Protein AF-A0A6J1SAU3-F1 (afdb_monomer)

Organism: Frankliniella occidentalis (NCBI:txid133901)

Solvent-accessible surface area (backbone atoms only — not comparable to full-atom values): 7372 Å² total; per-residue (Å²): 131,84,82,73,92,79,73,80,69,81,82,75,63,88,84,69,82,76,56,71,68,50,55,52,54,36,41,54,55,45,74,70,34,89,86,57,88,68,85,74,49,64,81,60,49,47,56,38,26,63,76,36,78,66,32,48,68,56,17,50,51,52,49,52,52,53,55,48,49,43,67,78,38,44,84,80,64,57,77,89,51,75,73,80,48,47,63,51,62,73,66,39,69,82,22,47,74,52,93,58,56,48,103,85,68,45,84,41,74,51,62,70,85,76,133

Sequence (115 aa):
MVVTTSDVAVLEDGGREASPVLVEGLRKLVEADADLVCPVTEEFLLRFLWAADLDVKKSYHLLQEYFAARRDFPDVFLLNNPHDYLPIFKSNELGFELNERDPLGRRIFVARIGK

pLDDT: mean 82.81, std 19.24, range [25.73, 98.19]

Structure (mmCIF, N/CA/C/O backbone):
data_AF-A0A6J1SAU3-F1
#
_entry.id   AF-A0A6J1SAU3-F1
#
loop_
_atom_site.group_PDB
_atom_site.id
_atom_site.type_symbol
_atom_site.label_atom_id
_atom_site.label_alt_id
_atom_site.label_comp_id
_atom_site.label_asym_id
_atom_site.label_entity_id
_atom_site.label_seq_id
_atom_site.pdbx_PDB_ins_code
_atom_site.Cartn_x
_atom_site.Cartn_y
_atom_site.Cartn_z
_atom_site.occupancy
_atom_site.B_iso_or_equiv
_atom_site.auth_seq_id
_atom_site.auth_comp_id
_atom_site.auth_asym_id
_atom_site.auth_atom_id
_atom_site.pdbx_PDB_model_num
ATOM 1 N N . MET A 1 1 ? 23.929 -16.014 8.367 1.00 32.03 1 MET A N 1
ATOM 2 C CA . MET A 1 1 ? 24.246 -14.737 7.700 1.00 32.03 1 MET A CA 1
ATOM 3 C C . MET A 1 1 ? 23.111 -13.796 8.045 1.00 32.03 1 MET A C 1
ATOM 5 O O . MET A 1 1 ? 21.986 -14.049 7.640 1.00 32.03 1 MET A O 1
ATOM 9 N N . VAL A 1 2 ? 23.368 -12.864 8.958 1.00 25.73 2 VAL A N 1
ATOM 10 C CA . VAL A 1 2 ? 22.346 -11.989 9.541 1.00 25.73 2 VAL A CA 1
ATOM 11 C C . VAL A 1 2 ? 21.994 -10.964 8.471 1.00 25.73 2 VAL A C 1
ATOM 13 O O . VAL A 1 2 ? 22.853 -10.174 8.093 1.00 25.73 2 VAL A O 1
ATOM 16 N N . VAL A 1 3 ? 20.784 -11.030 7.917 1.00 29.80 3 VAL A N 1
ATOM 17 C CA . VAL A 1 3 ? 20.295 -9.974 7.028 1.00 29.80 3 VAL A CA 1
ATOM 18 C C . VAL A 1 3 ? 20.007 -8.787 7.935 1.00 29.80 3 VAL A C 1
ATOM 20 O O . VAL A 1 3 ? 19.042 -8.784 8.694 1.00 29.80 3 VAL A O 1
ATOM 23 N N . THR A 1 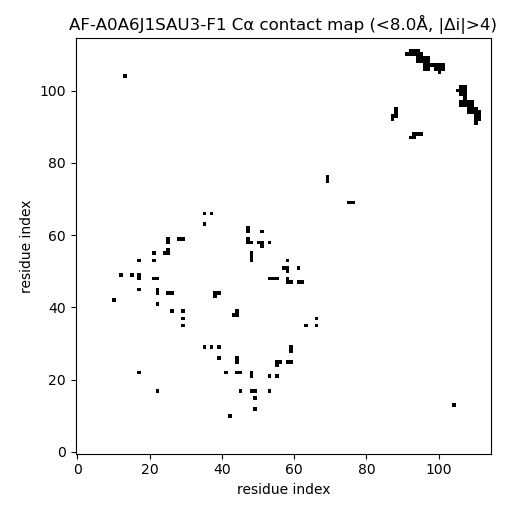4 ? 20.940 -7.844 7.961 1.00 25.92 4 THR A N 1
ATOM 24 C CA . THR A 1 4 ? 20.837 -6.624 8.746 1.00 25.92 4 THR A CA 1
ATOM 25 C C . THR A 1 4 ? 19.682 -5.789 8.219 1.00 25.92 4 THR A C 1
ATOM 27 O O . THR A 1 4 ? 19.694 -5.335 7.078 1.00 25.92 4 THR A O 1
ATOM 30 N N . THR A 1 5 ? 18.696 -5.592 9.086 1.00 38.69 5 THR A N 1
ATOM 31 C CA . THR A 1 5 ? 17.696 -4.528 9.064 1.00 38.69 5 THR A CA 1
ATOM 32 C C . THR A 1 5 ? 18.380 -3.173 8.896 1.00 38.69 5 THR A C 1
ATOM 34 O O . THR A 1 5 ? 18.781 -2.564 9.880 1.00 38.69 5 THR A O 1
ATOM 37 N N . SER A 1 6 ? 18.588 -2.713 7.667 1.00 31.09 6 SER A N 1
ATOM 38 C CA . SER A 1 6 ? 19.065 -1.359 7.346 1.00 31.09 6 SER A CA 1
ATOM 39 C C . SER A 1 6 ? 18.813 -1.113 5.864 1.00 31.09 6 SER A C 1
ATOM 41 O O . SER A 1 6 ? 19.728 -1.227 5.069 1.00 31.09 6 SER A O 1
ATOM 43 N N . ASP A 1 7 ? 17.536 -0.972 5.511 1.00 28.98 7 ASP A N 1
ATOM 44 C CA . ASP A 1 7 ? 17.012 -0.228 4.351 1.00 28.98 7 ASP A CA 1
ATOM 45 C C . ASP A 1 7 ? 15.512 -0.540 4.232 1.00 28.98 7 ASP A C 1
ATOM 47 O O . ASP A 1 7 ? 14.985 -0.955 3.200 1.00 28.98 7 ASP A O 1
ATOM 51 N N . VAL A 1 8 ? 14.778 -0.351 5.337 1.00 39.00 8 VAL A N 1
ATOM 52 C CA . VAL A 1 8 ? 13.355 -0.038 5.199 1.00 39.00 8 VAL A CA 1
ATOM 53 C C . VAL A 1 8 ? 13.365 1.370 4.636 1.00 39.00 8 VAL A C 1
ATOM 55 O O . VAL A 1 8 ? 13.589 2.322 5.378 1.00 39.00 8 VAL A O 1
ATOM 58 N N . ALA A 1 9 ? 13.276 1.467 3.308 1.00 36.03 9 ALA A N 1
ATOM 59 C CA . ALA A 1 9 ? 13.285 2.728 2.593 1.00 36.03 9 ALA A CA 1
ATOM 60 C C . ALA A 1 9 ? 12.367 3.703 3.331 1.00 36.03 9 ALA A C 1
ATOM 62 O O . 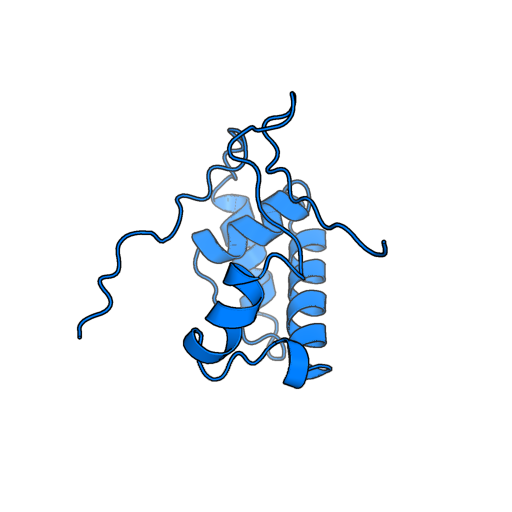ALA A 1 9 ? 11.184 3.406 3.514 1.00 36.03 9 ALA A O 1
ATOM 63 N N . VAL A 1 10 ? 12.927 4.822 3.793 1.00 38.31 10 VAL A N 1
ATOM 64 C CA . VAL A 1 10 ? 12.132 5.943 4.283 1.00 38.31 10 VAL A CA 1
ATOM 65 C C . VAL A 1 10 ? 11.180 6.271 3.141 1.00 38.31 10 VAL A C 1
ATOM 67 O O . VAL A 1 10 ? 11.608 6.623 2.039 1.00 38.31 10 VAL A O 1
ATOM 70 N N . LEU A 1 11 ? 9.894 6.005 3.347 1.00 45.69 11 LEU A N 1
ATOM 71 C CA . LEU A 1 11 ? 8.876 6.281 2.350 1.00 45.69 11 LEU A CA 1
ATOM 72 C C . LEU A 1 11 ? 8.600 7.778 2.418 1.00 45.69 11 LEU A C 1
ATOM 74 O O . LEU A 1 11 ? 7.647 8.213 3.042 1.00 45.69 11 LEU A O 1
ATOM 78 N N . GLU A 1 12 ? 9.489 8.576 1.843 1.00 43.50 12 GLU A N 1
ATOM 79 C CA . GLU A 1 12 ? 9.217 9.987 1.613 1.00 43.50 12 GLU A CA 1
ATOM 80 C C . GLU A 1 12 ? 8.371 10.090 0.342 1.00 43.50 12 GLU A C 1
ATOM 82 O O . GLU A 1 12 ? 8.898 10.085 -0.772 1.00 43.50 12 GLU A O 1
ATOM 87 N N . ASP A 1 13 ? 7.044 10.135 0.484 1.00 51.00 13 ASP A N 1
ATOM 88 C CA . ASP A 1 13 ? 6.174 10.517 -0.630 1.00 51.00 13 ASP A CA 1
ATOM 89 C C . ASP A 1 13 ? 6.166 12.042 -0.772 1.00 51.00 13 ASP A C 1
ATOM 91 O O . ASP A 1 13 ? 5.344 12.738 -0.175 1.00 51.00 13 ASP A O 1
ATOM 95 N N . GLY A 1 14 ? 7.138 12.576 -1.518 1.00 52.03 14 GLY A N 1
ATOM 96 C CA . GLY A 1 14 ? 7.057 13.903 -2.143 1.00 52.03 14 GLY A CA 1
ATOM 97 C C . GLY A 1 14 ? 6.673 15.079 -1.230 1.00 52.03 14 GLY A C 1
ATOM 98 O O . GLY A 1 14 ? 6.054 16.027 -1.708 1.00 52.03 14 GLY A O 1
ATOM 99 N N . GLY A 1 15 ? 6.997 15.029 0.068 1.00 54.25 15 GLY A N 1
ATOM 100 C CA . GLY A 1 15 ? 6.676 16.084 1.038 1.00 54.25 15 GLY A CA 1
ATOM 101 C C . GLY A 1 15 ? 5.236 16.092 1.577 1.00 54.25 15 GLY A C 1
ATOM 102 O O . GLY A 1 15 ? 4.819 17.097 2.152 1.00 54.25 15 GLY A O 1
ATOM 103 N N . ARG A 1 16 ? 4.456 15.013 1.409 1.00 60.75 16 ARG A N 1
ATOM 104 C CA . ARG A 1 16 ? 3.090 14.897 1.952 1.00 60.75 16 ARG A CA 1
ATOM 105 C C . ARG A 1 16 ? 3.108 14.376 3.393 1.00 60.75 16 ARG A C 1
ATOM 107 O O . ARG A 1 16 ? 3.124 13.170 3.630 1.00 60.75 16 ARG A O 1
ATOM 114 N N . GLU A 1 17 ? 3.044 15.282 4.364 1.00 67.25 17 GLU A N 1
ATOM 115 C CA . GLU A 1 17 ? 2.832 14.919 5.770 1.00 67.25 17 GLU A CA 1
ATOM 116 C C . GLU A 1 17 ? 1.368 14.499 5.983 1.00 67.25 17 GLU A C 1
ATOM 118 O O . GLU A 1 17 ? 0.438 15.290 5.804 1.00 67.25 17 GLU A O 1
ATOM 123 N N . ALA A 1 18 ? 1.140 13.232 6.327 1.00 70.62 18 ALA A N 1
ATOM 124 C CA . ALA A 1 18 ? -0.192 12.774 6.696 1.00 70.62 18 ALA A CA 1
ATOM 125 C C . ALA A 1 18 ? -0.457 13.115 8.165 1.00 70.62 18 ALA A C 1
ATOM 127 O O . ALA A 1 18 ? 0.353 12.830 9.043 1.00 70.62 18 ALA A O 1
ATOM 128 N N . SER A 1 19 ? -1.620 13.703 8.450 1.00 85.12 19 SER A N 1
ATOM 129 C CA . SER A 1 19 ? -2.008 14.004 9.828 1.00 85.12 19 SER A CA 1
ATOM 130 C C . SER A 1 19 ? -2.134 12.711 10.655 1.00 85.12 19 SER A C 1
ATOM 132 O O . SER A 1 19 ? -2.805 11.779 10.195 1.00 85.12 19 SER A O 1
ATOM 134 N N . PRO A 1 20 ? -1.629 12.672 11.907 1.00 89.75 20 PRO A N 1
ATOM 135 C CA . PRO A 1 20 ? -1.823 11.538 12.819 1.00 89.75 20 PRO A CA 1
ATOM 136 C C . PRO A 1 20 ? -3.296 11.132 12.994 1.00 89.75 20 PRO A C 1
ATOM 138 O O . PRO A 1 20 ? -3.611 9.967 13.225 1.00 89.75 20 PRO A O 1
ATOM 141 N N . VAL A 1 21 ? -4.222 12.085 12.825 1.00 93.25 21 VAL A N 1
ATOM 142 C CA . VAL A 1 21 ? -5.672 11.850 12.880 1.00 93.25 21 VAL A CA 1
ATOM 143 C C . VAL A 1 21 ? -6.150 10.931 11.752 1.00 93.25 21 VAL A C 1
ATOM 145 O O . VAL A 1 21 ? -7.038 10.110 11.970 1.00 93.25 21 VAL A O 1
ATOM 148 N N . LEU A 1 22 ? -5.573 11.046 10.553 1.00 95.69 22 LEU A N 1
ATOM 149 C CA . LEU A 1 22 ? -5.952 10.229 9.397 1.00 95.69 22 LEU A CA 1
ATOM 150 C C . LEU A 1 22 ? -5.450 8.793 9.546 1.00 95.69 22 LEU A C 1
ATOM 152 O O . LEU A 1 22 ? -6.199 7.854 9.280 1.00 95.69 22 LEU A O 1
ATOM 156 N N . VAL A 1 23 ? -4.213 8.633 10.027 1.00 95.81 23 VAL A N 1
ATOM 157 C CA . VAL A 1 23 ? -3.629 7.322 10.343 1.00 95.81 23 VAL A CA 1
ATOM 158 C C . VAL A 1 23 ? -4.482 6.606 11.383 1.00 95.81 23 VAL A C 1
ATOM 160 O O . VAL A 1 23 ? -4.872 5.460 11.178 1.00 95.81 23 VAL A O 1
ATOM 163 N N . GLU A 1 24 ? -4.837 7.298 12.466 1.00 97.31 24 GLU A N 1
ATOM 164 C CA . GLU A 1 24 ? -5.679 6.738 13.523 1.00 97.31 24 GLU A CA 1
ATOM 165 C C . GLU A 1 24 ? -7.107 6.441 13.039 1.00 97.31 24 GLU A C 1
ATOM 167 O O . GLU A 1 24 ? -7.702 5.431 13.413 1.00 97.31 24 GLU A O 1
ATOM 172 N N . GLY A 1 25 ? -7.662 7.286 12.166 1.00 97.50 25 GLY A N 1
ATOM 173 C CA . GLY A 1 25 ? -8.956 7.041 11.534 1.00 97.50 25 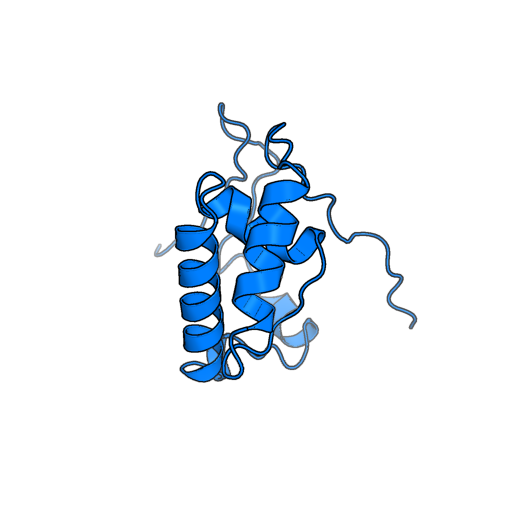GLY A CA 1
ATOM 174 C C . GLY A 1 25 ? -8.964 5.760 10.701 1.00 97.50 25 GLY A C 1
ATOM 175 O O . GLY A 1 25 ? -9.891 4.960 10.819 1.00 97.50 25 GLY A O 1
ATOM 176 N N . LEU A 1 26 ? -7.918 5.538 9.901 1.00 97.69 26 LEU A N 1
ATOM 177 C CA . LEU A 1 26 ? -7.769 4.318 9.112 1.00 97.69 26 LEU A CA 1
ATOM 178 C C . LEU A 1 26 ? -7.536 3.092 10.001 1.00 97.69 26 LEU A C 1
ATOM 180 O O . LEU A 1 26 ? -8.175 2.063 9.791 1.00 97.69 26 LEU A O 1
ATOM 184 N N . ARG A 1 27 ? -6.684 3.219 11.027 1.00 97.62 27 ARG A N 1
ATOM 185 C CA . ARG A 1 27 ? -6.410 2.156 12.003 1.00 97.62 27 ARG A CA 1
ATOM 186 C C . ARG A 1 27 ? -7.699 1.630 12.632 1.00 97.62 27 ARG A C 1
ATOM 188 O O . ARG A 1 27 ? -7.920 0.426 12.624 1.00 97.62 27 ARG A O 1
ATOM 195 N N . LYS A 1 28 ? -8.592 2.521 13.072 1.00 97.62 28 LYS A N 1
ATOM 196 C CA . LYS A 1 28 ? -9.887 2.132 13.657 1.00 97.62 28 LYS A CA 1
ATOM 197 C C . LYS A 1 28 ? -10.793 1.372 12.695 1.00 97.62 28 LYS A C 1
ATOM 199 O O . LYS A 1 28 ? -11.498 0.471 13.134 1.00 97.62 28 LYS A O 1
ATOM 204 N N . LEU A 1 29 ? -10.811 1.738 11.410 1.00 97.69 29 LEU A N 1
ATOM 205 C CA . LEU A 1 29 ? -11.603 1.009 10.413 1.00 97.69 29 LEU A CA 1
ATOM 206 C C . LEU A 1 29 ? -11.065 -0.406 10.204 1.00 97.69 29 LEU A C 1
ATOM 208 O O . LEU A 1 29 ? -11.848 -1.345 10.155 1.00 97.69 29 LEU A O 1
ATOM 212 N N . VAL A 1 30 ? -9.741 -0.550 10.129 1.00 96.94 30 VAL A N 1
ATOM 213 C CA . VAL A 1 30 ? -9.082 -1.855 9.992 1.00 96.94 30 VAL A CA 1
ATOM 214 C C . VAL A 1 30 ? -9.312 -2.720 11.230 1.00 96.94 30 VAL A C 1
ATOM 216 O O . VAL A 1 30 ? -9.697 -3.871 11.101 1.00 96.94 30 VAL A O 1
ATOM 219 N N . GLU A 1 31 ? -9.135 -2.175 12.435 1.00 95.88 31 GLU A N 1
ATOM 220 C CA . GLU A 1 31 ? -9.323 -2.928 13.685 1.00 95.88 31 GLU A CA 1
ATOM 221 C C . GLU A 1 31 ? -10.783 -3.336 13.932 1.00 95.88 31 GLU A C 1
ATOM 223 O O . GLU A 1 31 ? -11.042 -4.331 14.609 1.00 95.88 31 GLU A O 1
ATOM 228 N N . ALA A 1 32 ? -11.742 -2.582 13.389 1.00 96.69 32 ALA A N 1
ATOM 229 C CA . ALA A 1 32 ? -13.160 -2.928 13.440 1.00 96.69 32 ALA A CA 1
ATOM 230 C C . ALA A 1 32 ? -13.562 -4.009 12.417 1.00 96.69 32 ALA A C 1
ATOM 232 O O . ALA A 1 32 ? -14.657 -4.564 12.529 1.00 96.69 32 ALA A O 1
ATOM 233 N N . ASP A 1 33 ? -12.712 -4.303 11.432 1.00 95.94 33 ASP A N 1
ATOM 234 C CA . ASP A 1 33 ? -12.957 -5.291 10.384 1.00 95.94 33 ASP A CA 1
ATOM 235 C C . ASP A 1 33 ? -12.290 -6.626 10.735 1.00 95.94 33 ASP A C 1
ATOM 237 O O . ASP A 1 33 ? -11.092 -6.828 10.545 1.00 95.94 33 ASP A O 1
ATOM 241 N N . ALA A 1 34 ? -13.086 -7.563 11.252 1.00 92.62 34 ALA A N 1
ATOM 242 C CA . ALA A 1 34 ? -12.595 -8.875 11.666 1.00 92.62 34 ALA A CA 1
ATOM 243 C C . ALA A 1 34 ? -12.079 -9.742 10.500 1.00 92.62 34 ALA A C 1
ATOM 245 O O . ALA A 1 34 ? -11.312 -10.676 10.740 1.00 92.62 34 ALA A O 1
ATOM 246 N N . ASP A 1 35 ? -12.478 -9.442 9.259 1.00 92.12 35 ASP A N 1
ATOM 247 C CA . ASP A 1 35 ? -12.089 -10.208 8.074 1.00 92.12 35 ASP A CA 1
ATOM 248 C C . ASP A 1 35 ? -10.792 -9.671 7.436 1.00 92.12 35 ASP A C 1
ATOM 250 O O . ASP A 1 35 ? -10.150 -10.365 6.639 1.00 92.12 35 ASP A O 1
ATOM 254 N N . LEU A 1 36 ? -10.361 -8.457 7.804 1.00 94.00 36 LEU A N 1
ATOM 255 C CA . LEU A 1 36 ? -9.162 -7.803 7.282 1.00 94.00 36 LEU A CA 1
ATOM 256 C C . LEU A 1 36 ? -7.974 -7.932 8.246 1.00 94.00 36 LEU A C 1
ATOM 258 O O . LEU A 1 36 ? -7.674 -7.050 9.048 1.00 94.00 36 LEU A O 1
ATOM 262 N N . VAL A 1 37 ? -7.222 -9.027 8.118 1.00 90.62 37 VAL A N 1
ATOM 263 C CA . VAL A 1 37 ? -6.003 -9.248 8.913 1.00 90.62 37 VAL A CA 1
ATOM 264 C C . VAL A 1 37 ? -4.789 -8.612 8.227 1.00 90.62 37 VAL A C 1
ATOM 266 O O . VAL A 1 37 ? -4.186 -9.204 7.327 1.00 90.62 37 VAL A O 1
ATOM 269 N N . CYS A 1 38 ? -4.389 -7.416 8.670 1.00 92.25 38 CYS A N 1
ATOM 270 C CA . CYS A 1 38 ? -3.207 -6.726 8.152 1.00 92.25 38 CYS A CA 1
ATOM 271 C C . CYS A 1 38 ? -2.381 -6.001 9.228 1.00 92.25 38 CYS A C 1
ATOM 273 O O . CYS A 1 38 ? -2.869 -5.755 10.330 1.00 92.25 38 CYS A O 1
ATOM 275 N N . PRO A 1 39 ? -1.121 -5.624 8.928 1.00 94.06 39 PRO A N 1
ATOM 276 C CA . PRO A 1 39 ? -0.369 -4.717 9.787 1.00 94.06 39 PRO A CA 1
ATOM 277 C C . PRO A 1 39 ? -1.106 -3.383 9.972 1.00 94.06 39 PRO A C 1
ATOM 279 O O . PRO A 1 39 ? -1.706 -2.866 9.033 1.00 94.06 39 PRO A O 1
ATOM 282 N N . VAL A 1 40 ? -1.014 -2.807 11.172 1.00 94.50 40 VAL A N 1
ATOM 283 C CA . VAL A 1 40 ? -1.620 -1.506 11.529 1.00 94.50 40 VAL A CA 1
ATOM 284 C C . VAL A 1 40 ? -0.579 -0.460 11.946 1.00 94.50 40 VAL A C 1
ATOM 286 O O . VAL A 1 40 ? -0.906 0.566 12.557 1.00 94.50 40 VAL A O 1
ATOM 289 N N . THR A 1 41 ? 0.696 -0.719 11.631 1.00 94.75 41 THR A N 1
ATOM 290 C CA . THR A 1 41 ? 1.772 0.251 11.868 1.00 94.75 41 THR A CA 1
ATOM 291 C C . THR A 1 41 ? 1.562 1.478 10.991 1.00 94.75 41 THR A C 1
ATOM 293 O O . THR A 1 41 ? 1.015 1.393 9.889 1.00 94.75 41 THR A O 1
ATOM 296 N N . GLU A 1 42 ? 1.986 2.633 11.486 1.00 93.31 42 GLU A N 1
ATOM 297 C CA . GLU A 1 42 ? 1.808 3.903 10.789 1.00 93.31 42 GLU A CA 1
ATOM 298 C C . GLU A 1 42 ? 2.451 3.879 9.397 1.00 93.31 42 GLU A C 1
ATOM 300 O O . GLU A 1 42 ? 1.791 4.182 8.409 1.00 93.31 42 GLU A O 1
ATOM 305 N N . GLU A 1 43 ? 3.680 3.379 9.282 1.00 91.25 43 GLU A N 1
ATOM 306 C CA . GLU A 1 43 ? 4.434 3.321 8.024 1.00 91.25 43 GLU A CA 1
ATOM 307 C C . GLU A 1 43 ? 3.772 2.420 6.975 1.00 91.25 43 GLU A C 1
ATOM 309 O O . GLU A 1 43 ? 3.966 2.599 5.770 1.00 91.25 43 GLU A O 1
ATOM 314 N N . PHE A 1 44 ? 3.016 1.413 7.418 1.00 94.25 44 PHE A N 1
ATOM 315 C CA . PHE A 1 44 ? 2.249 0.556 6.527 1.00 94.25 44 PHE A CA 1
ATOM 316 C C . PHE A 1 44 ? 0.980 1.265 6.052 1.00 94.25 44 PHE A C 1
ATOM 318 O O . PHE A 1 44 ? 0.734 1.329 4.848 1.00 94.25 44 PHE A O 1
ATOM 325 N N . LEU A 1 45 ? 0.211 1.841 6.980 1.00 95.19 45 LEU A N 1
ATOM 326 C CA . LEU A 1 45 ? -1.045 2.534 6.686 1.00 95.19 45 LEU A CA 1
ATOM 327 C C . LEU A 1 45 ? -0.836 3.783 5.814 1.00 95.19 45 LEU A C 1
ATOM 329 O O . LEU A 1 45 ? -1.646 4.054 4.925 1.00 95.19 45 LEU A O 1
ATOM 333 N N . LEU A 1 46 ? 0.279 4.497 6.001 1.00 94.25 46 LEU A N 1
ATOM 334 C CA . LEU A 1 46 ? 0.641 5.672 5.203 1.00 94.25 46 LEU A CA 1
ATOM 335 C C . LEU A 1 46 ? 0.731 5.377 3.703 1.00 94.25 46 LEU A C 1
ATOM 337 O O . LEU A 1 46 ? 0.327 6.211 2.898 1.00 94.25 46 LEU A O 1
ATOM 341 N N . ARG A 1 47 ? 1.165 4.173 3.309 1.00 93.25 47 ARG A N 1
ATOM 342 C CA . ARG A 1 47 ? 1.242 3.771 1.891 1.00 93.25 47 ARG A CA 1
ATOM 343 C C . ARG A 1 4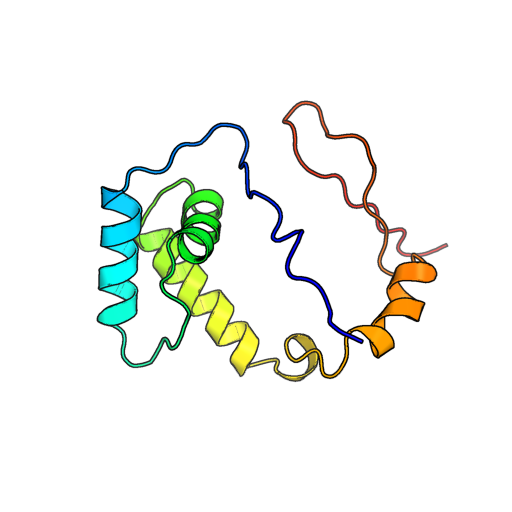7 ? -0.118 3.853 1.202 1.00 93.25 47 ARG A C 1
ATOM 345 O O . ARG A 1 47 ? -0.206 4.302 0.064 1.00 93.25 47 ARG A O 1
ATOM 352 N N . PHE A 1 48 ? -1.166 3.425 1.901 1.00 95.69 48 PHE A N 1
ATOM 353 C CA . PHE A 1 48 ? -2.533 3.411 1.384 1.00 95.69 48 PHE A CA 1
ATOM 354 C C . PHE A 1 48 ? -3.164 4.798 1.451 1.00 95.69 48 PHE A C 1
ATOM 356 O O . PHE A 1 48 ? -3.846 5.191 0.511 1.00 95.69 48 PHE A O 1
ATOM 363 N N . LEU A 1 49 ? -2.866 5.563 2.508 1.00 95.19 49 LEU A N 1
ATOM 364 C CA . LEU A 1 49 ? -3.279 6.962 2.617 1.00 95.19 49 LEU A CA 1
ATOM 365 C C . LEU A 1 49 ? -2.715 7.804 1.476 1.00 95.19 49 LEU A C 1
ATOM 367 O O . LEU A 1 49 ? -3.473 8.512 0.821 1.00 95.19 49 LEU A O 1
ATOM 371 N N . TRP A 1 50 ? -1.420 7.710 1.182 1.00 91.94 50 TRP A N 1
ATOM 372 C CA . TRP A 1 50 ? -0.826 8.459 0.074 1.00 91.94 50 TRP A CA 1
ATOM 373 C C . TRP A 1 50 ? -1.361 8.020 -1.288 1.00 91.94 50 TRP A C 1
ATOM 375 O O . TRP A 1 50 ? -1.693 8.874 -2.109 1.00 91.94 50 TRP A O 1
ATOM 385 N N . ALA A 1 51 ? -1.530 6.711 -1.503 1.00 92.75 51 ALA A N 1
ATOM 386 C CA . ALA A 1 51 ? -2.103 6.179 -2.739 1.00 92.75 51 ALA A CA 1
ATOM 387 C C . ALA A 1 51 ? -3.564 6.608 -2.970 1.00 92.75 51 ALA A C 1
ATOM 389 O O . ALA A 1 51 ? -4.020 6.641 -4.111 1.00 92.75 51 ALA A O 1
ATOM 390 N N . ALA A 1 52 ? -4.290 6.942 -1.903 1.00 94.88 52 ALA A N 1
ATOM 391 C CA . ALA A 1 52 ? -5.692 7.342 -1.938 1.00 94.88 52 ALA A CA 1
ATOM 392 C C . ALA A 1 52 ? -5.908 8.846 -1.676 1.00 94.88 52 ALA A C 1
ATOM 394 O O . ALA A 1 52 ? -6.993 9.241 -1.243 1.00 94.88 52 ALA A O 1
ATOM 395 N N . ASP A 1 53 ? -4.889 9.681 -1.917 1.00 91.69 53 ASP A N 1
ATOM 396 C CA . ASP A 1 53 ? -4.930 11.140 -1.720 1.00 91.69 53 ASP A CA 1
ATOM 397 C C . ASP A 1 53 ? -5.418 11.559 -0.317 1.00 91.69 53 ASP A C 1
ATOM 399 O O . ASP A 1 53 ? -6.175 12.516 -0.153 1.00 91.69 53 ASP A O 1
ATOM 403 N N . LEU A 1 54 ? -4.972 10.829 0.709 1.00 92.56 54 LEU A N 1
ATOM 404 C CA . LEU A 1 54 ? -5.277 11.031 2.129 1.00 92.56 54 LEU A CA 1
ATOM 405 C C . LEU A 1 54 ? -6.764 10.855 2.506 1.00 92.56 54 LEU A C 1
ATOM 407 O O . LEU A 1 54 ? -7.184 11.254 3.595 1.00 92.56 54 LEU A O 1
ATOM 411 N N . ASP A 1 55 ? -7.566 10.215 1.652 1.00 95.31 55 ASP A N 1
ATOM 412 C CA . ASP A 1 55 ? -8.953 9.856 1.953 1.00 95.31 55 ASP A CA 1
ATOM 413 C C . ASP A 1 55 ? -9.015 8.527 2.720 1.00 95.31 55 ASP A C 1
ATOM 415 O O . ASP A 1 55 ? -8.721 7.455 2.186 1.00 95.31 55 ASP A O 1
ATOM 419 N N . VAL A 1 56 ? -9.439 8.587 3.985 1.00 97.00 56 VAL A N 1
ATOM 420 C CA . VAL A 1 56 ? -9.500 7.427 4.890 1.00 97.00 56 VAL A CA 1
ATOM 421 C C . VAL A 1 56 ? -10.395 6.304 4.352 1.00 97.00 56 VAL A C 1
ATOM 423 O O . VAL A 1 56 ? -10.042 5.132 4.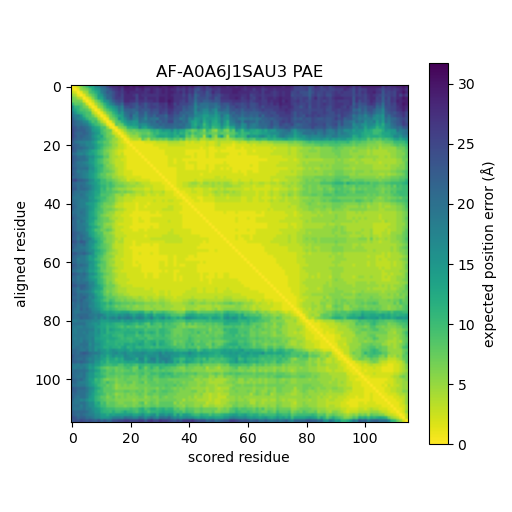469 1.00 97.00 56 VAL A O 1
ATOM 426 N N . LYS A 1 57 ? -11.539 6.627 3.735 1.00 97.94 57 LYS A N 1
ATOM 427 C CA . LYS A 1 57 ? -12.475 5.606 3.236 1.00 97.94 57 LYS A CA 1
ATOM 428 C C . LYS A 1 57 ? -11.927 4.922 1.992 1.00 97.94 57 LYS A C 1
ATOM 430 O O . LYS A 1 57 ? -11.993 3.699 1.898 1.00 97.94 57 LYS A O 1
ATOM 435 N N . LYS A 1 58 ? -11.361 5.695 1.060 1.00 98.19 58 LYS A N 1
ATOM 436 C CA . LYS A 1 58 ? -10.699 5.134 -0.127 1.00 98.19 58 LYS A CA 1
ATOM 437 C C . LYS A 1 58 ? -9.486 4.291 0.258 1.00 98.19 58 LYS A C 1
ATOM 439 O O . LYS A 1 58 ? -9.295 3.223 -0.307 1.00 98.19 58 LYS A O 1
ATOM 444 N N . SER A 1 59 ? -8.718 4.730 1.254 1.00 97.44 59 SER A N 1
ATOM 445 C CA . SER A 1 59 ? -7.565 3.985 1.777 1.00 97.44 59 SER A CA 1
ATOM 446 C C . SER A 1 59 ? -7.973 2.633 2.357 1.00 97.44 59 SER A C 1
ATOM 448 O O . SER A 1 59 ? -7.330 1.623 2.087 1.00 97.44 59 SER A O 1
ATOM 450 N N . TYR A 1 60 ? -9.059 2.605 3.134 1.00 98.12 60 TYR A N 1
ATOM 451 C CA . TYR A 1 60 ? -9.610 1.372 3.694 1.00 98.12 60 TYR A CA 1
ATOM 452 C C . TYR A 1 60 ? -10.108 0.421 2.598 1.00 98.12 60 TYR A C 1
ATOM 454 O O . TYR A 1 60 ? -9.782 -0.762 2.624 1.00 98.12 60 TYR A O 1
ATOM 462 N N . HIS A 1 61 ? -10.806 0.939 1.584 1.00 98.19 61 HIS A N 1
ATOM 463 C CA . HIS A 1 61 ? -11.220 0.128 0.439 1.00 98.19 61 HIS A CA 1
ATOM 464 C C . HIS A 1 61 ? -10.018 -0.460 -0.320 1.00 98.19 61 HIS A C 1
ATOM 466 O O . HIS A 1 61 ? -9.990 -1.655 -0.598 1.00 98.19 61 HIS A O 1
ATOM 472 N N . LEU A 1 62 ? -8.980 0.348 -0.563 1.00 97.88 62 LEU A N 1
ATOM 473 C CA . LEU A 1 62 ? -7.748 -0.099 -1.215 1.00 97.88 62 LEU A CA 1
ATOM 474 C C . LEU A 1 62 ? -7.021 -1.187 -0.404 1.00 97.88 62 LEU A C 1
ATOM 476 O O . LEU A 1 62 ? -6.460 -2.118 -0.979 1.00 97.88 62 LEU A O 1
ATOM 480 N N . LEU A 1 63 ? -7.045 -1.101 0.931 1.00 97.44 63 LEU A N 1
ATOM 481 C CA . LEU A 1 63 ? -6.535 -2.156 1.813 1.00 97.44 63 LEU A CA 1
ATOM 482 C C . LEU A 1 63 ? -7.309 -3.466 1.635 1.00 97.44 63 LEU A C 1
ATOM 484 O O . LEU A 1 63 ? -6.690 -4.521 1.490 1.00 97.44 63 LEU A O 1
ATOM 488 N N . GLN A 1 64 ? -8.641 -3.405 1.616 1.00 97.50 64 GLN A N 1
ATOM 489 C CA . GLN A 1 64 ? -9.483 -4.583 1.406 1.00 97.50 64 GLN A CA 1
ATOM 490 C C . GLN A 1 64 ? -9.193 -5.238 0.053 1.00 97.50 64 GLN A C 1
ATOM 492 O O . GLN A 1 64 ? -8.977 -6.447 -0.005 1.00 97.50 64 GLN A O 1
ATOM 497 N N . GLU A 1 65 ? -9.112 -4.450 -1.022 1.00 96.88 65 GLU A N 1
ATOM 498 C CA . GLU A 1 65 ? -8.769 -4.946 -2.359 1.00 96.88 65 GLU A CA 1
ATOM 499 C C . GLU A 1 65 ? -7.366 -5.565 -2.401 1.00 96.88 65 GLU A C 1
ATOM 501 O O . GLU A 1 65 ? -7.178 -6.645 -2.964 1.00 96.88 65 GLU A O 1
ATOM 506 N N . TYR A 1 66 ? -6.384 -4.929 -1.756 1.00 95.88 66 TYR A N 1
ATOM 507 C CA . TYR A 1 66 ? -5.019 -5.442 -1.681 1.00 95.88 66 TYR A CA 1
ATOM 508 C C . TYR A 1 66 ? -4.954 -6.817 -1.001 1.00 95.88 66 TYR A C 1
ATOM 510 O O . TYR A 1 66 ? -4.310 -7.732 -1.516 1.00 95.88 66 TYR A O 1
ATOM 518 N N . PHE A 1 67 ? -5.634 -7.002 0.134 1.00 94.56 67 PHE A N 1
ATOM 519 C CA . PHE A 1 67 ? -5.650 -8.297 0.823 1.00 94.56 67 PHE A CA 1
ATOM 520 C C . PHE A 1 67 ? -6.554 -9.333 0.149 1.00 94.56 67 PHE A C 1
ATOM 522 O O . PHE A 1 67 ? -6.212 -10.518 0.167 1.00 94.56 67 PHE A O 1
ATOM 529 N N . ALA A 1 68 ? -7.637 -8.913 -0.511 1.00 94.62 68 ALA A N 1
ATOM 530 C CA . ALA A 1 68 ? -8.431 -9.792 -1.363 1.00 94.62 68 ALA A CA 1
ATOM 531 C C . ALA A 1 68 ? -7.574 -10.360 -2.503 1.00 94.62 68 ALA A C 1
ATOM 533 O O . ALA A 1 68 ? -7.503 -11.574 -2.659 1.00 94.62 68 ALA A O 1
ATOM 534 N N . ALA A 1 69 ? -6.811 -9.517 -3.208 1.00 94.44 69 ALA A N 1
ATOM 535 C CA . ALA A 1 69 ? -5.910 -9.966 -4.268 1.00 94.44 69 ALA A CA 1
ATOM 536 C C . ALA A 1 69 ? -4.852 -10.964 -3.762 1.00 94.44 69 ALA A C 1
ATOM 538 O O . ALA A 1 69 ? -4.583 -11.968 -4.420 1.00 94.44 69 ALA A O 1
ATOM 539 N N . ARG A 1 70 ? -4.289 -10.743 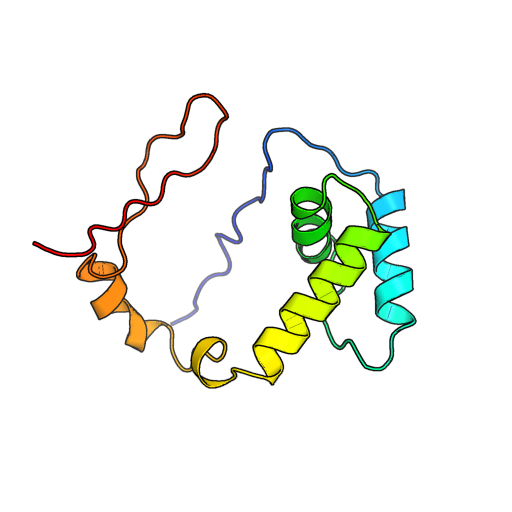-2.566 1.00 92.56 70 ARG A N 1
ATOM 540 C CA . ARG A 1 70 ? -3.329 -11.680 -1.950 1.00 92.56 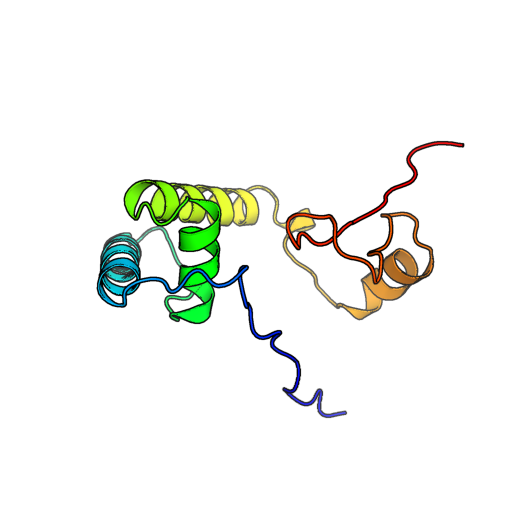70 ARG A CA 1
ATOM 541 C C . ARG A 1 70 ? -3.936 -13.042 -1.628 1.00 92.56 70 ARG A C 1
ATOM 543 O O . ARG A 1 70 ? -3.240 -14.048 -1.734 1.00 92.56 70 ARG A O 1
ATOM 550 N N . ARG A 1 71 ? -5.197 -13.067 -1.194 1.00 92.31 71 ARG A N 1
ATOM 551 C CA . ARG A 1 71 ? -5.934 -14.304 -0.907 1.00 92.31 71 ARG A CA 1
ATOM 552 C C . ARG A 1 71 ? -6.308 -15.034 -2.193 1.00 92.31 71 ARG A C 1
ATOM 554 O O . ARG A 1 71 ? -6.203 -16.255 -2.241 1.00 92.31 71 ARG A O 1
ATOM 561 N N . ASP A 1 72 ? -6.747 -14.289 -3.199 1.00 94.75 72 ASP A N 1
ATOM 562 C CA . ASP A 1 72 ? -7.307 -14.842 -4.428 1.00 94.75 72 ASP A CA 1
ATOM 563 C C . ASP A 1 72 ? -6.202 -15.310 -5.404 1.00 94.75 72 ASP A C 1
ATOM 565 O O . ASP A 1 72 ? -6.427 -16.239 -6.176 1.00 94.75 72 ASP A O 1
ATOM 569 N N . PHE A 1 73 ? -4.990 -14.736 -5.318 1.00 93.50 73 PHE A N 1
ATOM 5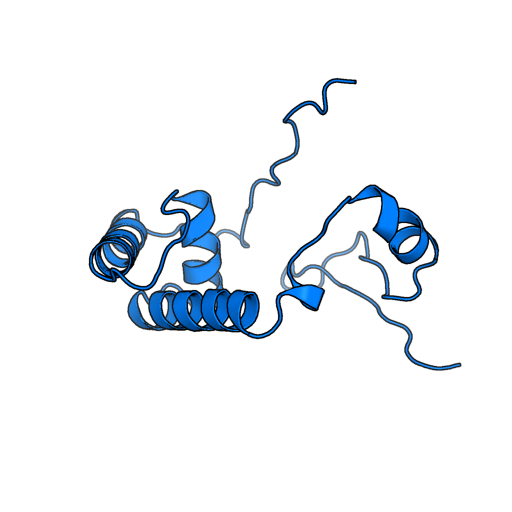70 C CA . PHE A 1 73 ? -3.826 -15.069 -6.161 1.00 93.50 73 PHE A CA 1
ATOM 571 C C . PHE A 1 73 ? -2.559 -15.385 -5.336 1.00 93.50 73 PHE A C 1
ATOM 573 O O . PHE A 1 73 ? -1.543 -14.685 -5.432 1.00 93.50 73 PHE A O 1
ATOM 580 N N . PRO A 1 74 ? -2.579 -16.423 -4.481 1.00 90.69 74 PRO A N 1
ATOM 581 C CA . PRO A 1 74 ? -1.478 -16.711 -3.562 1.00 90.69 74 PRO A CA 1
ATOM 582 C C . PRO A 1 74 ? -0.159 -17.026 -4.282 1.00 90.69 74 PRO A C 1
ATOM 584 O O . PRO A 1 74 ? 0.904 -16.703 -3.766 1.00 90.69 74 PRO A O 1
ATOM 587 N N . ASP A 1 75 ? -0.210 -17.602 -5.480 1.00 87.12 75 ASP A N 1
ATOM 588 C CA . ASP A 1 75 ? 0.937 -17.912 -6.341 1.00 87.12 75 ASP A CA 1
ATOM 589 C C . ASP A 1 75 ? 1.692 -16.668 -6.835 1.00 87.12 75 ASP A C 1
ATOM 591 O O . ASP A 1 75 ? 2.901 -16.726 -7.060 1.00 87.12 75 ASP A O 1
ATOM 595 N N . VAL A 1 76 ? 0.999 -15.534 -6.959 1.00 84.50 76 VAL A N 1
ATOM 596 C CA . VAL A 1 76 ? 1.594 -14.250 -7.358 1.00 84.50 76 VAL A CA 1
ATOM 597 C C . VAL A 1 76 ? 2.171 -13.506 -6.152 1.00 84.50 76 VAL A C 1
ATOM 599 O O . VAL A 1 76 ? 3.218 -12.866 -6.254 1.00 84.50 76 VAL A O 1
ATOM 602 N N . PHE A 1 77 ? 1.493 -13.572 -5.001 1.00 84.38 77 PHE A N 1
ATOM 603 C CA . PHE A 1 77 ? 1.823 -12.757 -3.827 1.00 84.38 77 PHE A CA 1
ATOM 604 C C . PHE A 1 77 ? 2.691 -13.461 -2.769 1.00 84.38 77 PHE A C 1
ATOM 606 O O . PHE A 1 77 ? 3.271 -12.778 -1.918 1.00 84.38 77 PHE A O 1
ATOM 613 N N . LEU A 1 78 ? 2.799 -14.794 -2.780 1.00 82.25 78 LEU A N 1
ATOM 614 C CA . LEU A 1 78 ? 3.687 -15.543 -1.886 1.00 82.25 78 LEU A CA 1
ATOM 615 C C . LEU A 1 78 ? 5.062 -15.727 -2.532 1.00 82.25 78 LEU A C 1
ATOM 617 O O . LEU A 1 78 ? 5.292 -16.629 -3.334 1.00 82.25 78 LEU A O 1
ATOM 621 N N . LEU A 1 79 ? 6.007 -14.881 -2.126 1.00 75.69 79 LEU A N 1
ATOM 622 C CA . LEU A 1 79 ? 7.421 -15.047 -2.454 1.00 75.69 79 LEU A CA 1
ATOM 623 C C . LEU A 1 79 ? 8.053 -16.030 -1.459 1.00 75.69 79 LEU A C 1
ATOM 625 O O . LEU A 1 79 ? 8.313 -15.670 -0.312 1.00 75.69 79 LEU A O 1
ATOM 629 N N . ASN A 1 80 ? 8.309 -17.266 -1.894 1.00 74.38 80 ASN A N 1
ATOM 630 C CA . ASN A 1 80 ? 8.882 -18.308 -1.030 1.00 74.38 80 ASN A CA 1
ATOM 631 C C . ASN A 1 80 ? 10.329 -17.997 -0.613 1.00 74.38 80 ASN A C 1
ATOM 633 O O . ASN A 1 80 ? 10.684 -18.125 0.558 1.00 74.38 80 ASN A O 1
ATOM 637 N N . ASN A 1 81 ? 11.168 -17.571 -1.562 1.00 83.56 81 ASN A N 1
ATOM 638 C CA . ASN A 1 81 ? 12.547 -17.174 -1.303 1.00 83.56 81 ASN A CA 1
ATOM 639 C C . ASN A 1 81 ? 12.960 -16.042 -2.260 1.00 83.56 81 ASN A C 1
ATOM 641 O O . ASN A 1 81 ? 12.936 -16.239 -3.475 1.00 83.56 81 ASN A O 1
ATOM 645 N N . PRO A 1 82 ? 13.398 -14.872 -1.753 1.00 81.69 82 PRO A N 1
ATOM 646 C CA . PRO A 1 82 ? 13.884 -13.778 -2.595 1.00 81.69 82 PRO A CA 1
ATOM 647 C C . PRO A 1 82 ? 14.996 -14.191 -3.571 1.00 81.69 82 PRO A C 1
ATOM 649 O O . PRO A 1 82 ? 15.099 -13.624 -4.659 1.00 81.69 82 PRO A O 1
ATOM 652 N N . HIS A 1 83 ? 15.814 -15.191 -3.215 1.00 86.50 83 HIS A N 1
ATOM 653 C CA . HIS A 1 83 ? 16.873 -15.703 -4.087 1.00 86.50 83 HIS A CA 1
ATOM 654 C C . HIS A 1 83 ? 16.349 -16.291 -5.400 1.00 86.50 83 HIS A C 1
ATOM 656 O O . HIS A 1 83 ? 17.032 -16.157 -6.416 1.00 86.50 83 HIS A O 1
ATOM 662 N N . ASP A 1 84 ? 15.148 -16.869 -5.399 1.00 84.81 84 ASP A N 1
ATOM 663 C CA . ASP A 1 84 ? 14.561 -17.516 -6.577 1.00 84.81 84 ASP A CA 1
ATOM 664 C C . ASP A 1 84 ? 14.229 -16.494 -7.678 1.00 84.81 84 ASP A C 1
ATOM 666 O O . ASP A 1 84 ? 14.214 -16.823 -8.862 1.00 84.81 84 ASP A O 1
ATOM 670 N N . TYR A 1 85 ? 14.048 -15.224 -7.300 1.00 80.69 85 TYR A N 1
ATOM 671 C CA . TYR A 1 85 ? 13.702 -14.127 -8.205 1.00 80.69 85 TYR A CA 1
ATOM 672 C C . TYR A 1 85 ? 14.912 -13.280 -8.619 1.00 80.69 85 TYR A C 1
ATOM 674 O O . TYR A 1 85 ? 14.817 -12.488 -9.557 1.00 80.69 85 TYR A O 1
ATOM 682 N N . LEU A 1 86 ? 16.079 -13.455 -7.982 1.00 84.94 86 LEU A N 1
ATOM 683 C CA . LEU A 1 86 ? 17.301 -12.732 -8.359 1.00 84.94 86 LEU A CA 1
ATOM 684 C C . LEU A 1 86 ? 17.690 -12.907 -9.836 1.00 84.94 86 LEU A C 1
ATOM 686 O O . LEU A 1 86 ? 18.117 -11.915 -10.427 1.00 84.94 86 LEU A O 1
ATOM 690 N N . PRO A 1 87 ? 17.576 -14.099 -10.460 1.00 85.88 87 PRO A N 1
ATOM 691 C CA . PRO A 1 87 ? 17.854 -14.245 -11.887 1.00 85.88 87 PRO A CA 1
ATOM 692 C C . PRO A 1 87 ? 16.946 -13.361 -12.747 1.00 85.88 87 PRO A C 1
ATOM 694 O O . PRO A 1 87 ? 17.434 -12.689 -13.651 1.00 85.88 87 PRO A O 1
ATOM 697 N N . ILE A 1 88 ? 15.655 -13.293 -12.406 1.00 81.31 88 ILE A N 1
ATOM 698 C CA . ILE A 1 88 ? 14.660 -12.482 -13.114 1.00 81.31 88 ILE A CA 1
ATOM 699 C C . ILE A 1 88 ? 15.019 -10.995 -12.997 1.00 81.31 88 ILE A C 1
ATOM 701 O O . ILE A 1 88 ? 15.122 -10.310 -14.012 1.00 81.31 88 ILE A O 1
ATOM 705 N N . PHE A 1 89 ? 15.324 -10.508 -11.791 1.00 78.31 89 PHE A N 1
ATOM 706 C CA . PHE A 1 89 ? 15.751 -9.117 -11.602 1.00 78.31 89 PHE A CA 1
ATOM 707 C C . PHE A 1 89 ? 17.071 -8.794 -12.317 1.00 78.31 89 PHE A C 1
ATOM 709 O O . PHE A 1 89 ? 17.201 -7.723 -12.894 1.00 78.31 89 PHE A O 1
ATOM 716 N N . LYS A 1 90 ? 18.044 -9.716 -12.330 1.00 82.88 90 LYS A N 1
ATOM 717 C CA . LYS A 1 90 ? 19.337 -9.519 -13.016 1.00 82.88 90 LYS A CA 1
ATOM 718 C C . LYS A 1 90 ? 19.227 -9.546 -14.538 1.00 82.88 90 LYS A C 1
ATOM 720 O O . LYS A 1 90 ? 20.046 -8.931 -15.214 1.00 82.88 90 LYS A O 1
ATOM 725 N N . SER A 1 91 ? 18.261 -10.288 -15.070 1.00 80.94 91 SER A N 1
ATOM 726 C CA . SER A 1 91 ? 18.025 -10.390 -16.512 1.00 80.94 91 SER A CA 1
ATOM 727 C C . SER A 1 91 ? 17.377 -9.133 -17.105 1.00 80.94 91 SER A C 1
ATOM 729 O O . SER A 1 91 ? 17.377 -8.971 -18.323 1.00 80.94 91 SER A O 1
ATOM 731 N N . ASN A 1 92 ? 16.836 -8.243 -16.259 1.00 76.19 92 ASN A N 1
ATOM 732 C CA . ASN A 1 92 ? 15.993 -7.109 -16.646 1.00 76.19 92 ASN A CA 1
ATOM 733 C C . ASN A 1 92 ? 14.771 -7.509 -17.504 1.00 76.19 92 ASN A C 1
ATOM 735 O O . ASN A 1 92 ? 14.170 -6.647 -18.144 1.00 76.19 92 ASN A O 1
ATOM 739 N N . GLU A 1 93 ? 14.376 -8.789 -17.520 1.00 74.12 93 GLU A N 1
ATOM 740 C CA . GLU A 1 93 ? 13.244 -9.289 -18.315 1.00 74.12 93 GLU A CA 1
ATOM 741 C C . GLU A 1 93 ? 11.909 -8.668 -17.889 1.00 74.12 93 GLU A C 1
ATOM 743 O O . GLU A 1 93 ? 11.057 -8.391 -18.731 1.00 74.12 93 GLU A O 1
ATOM 748 N N . LEU A 1 94 ? 11.746 -8.382 -16.594 1.00 78.88 94 LEU A N 1
ATOM 749 C CA . LEU A 1 94 ? 10.575 -7.674 -16.068 1.00 78.88 94 LEU A CA 1
ATOM 750 C C . LEU A 1 94 ? 10.701 -6.148 -16.144 1.00 78.88 94 LEU A C 1
ATOM 752 O O . LEU A 1 94 ? 9.764 -5.446 -15.780 1.00 78.88 94 LEU A O 1
ATOM 756 N N . GLY A 1 95 ? 11.832 -5.633 -16.625 1.00 86.50 95 GLY A N 1
ATOM 757 C CA . GLY A 1 95 ? 12.182 -4.220 -16.585 1.00 86.50 95 GLY A CA 1
ATOM 758 C C . GLY A 1 95 ? 13.150 -3.856 -15.461 1.00 86.50 95 GLY A C 1
ATOM 759 O O . GLY A 1 95 ? 13.590 -4.707 -14.689 1.00 86.50 95 GLY A O 1
ATOM 760 N N . PHE A 1 96 ? 13.515 -2.577 -15.402 1.00 86.75 96 PHE A N 1
ATOM 761 C CA . PHE A 1 96 ? 14.456 -2.024 -14.428 1.00 86.75 96 PHE A CA 1
ATOM 762 C C . PHE A 1 96 ? 14.060 -0.601 -14.004 1.00 86.75 96 PHE A C 1
ATOM 764 O O . PHE A 1 96 ? 13.410 0.128 -14.757 1.00 86.75 96 PHE A O 1
ATOM 771 N N . GLU A 1 97 ? 14.446 -0.209 -12.786 1.00 87.62 97 GLU A N 1
ATOM 772 C CA . GLU A 1 97 ? 14.286 1.162 -12.282 1.00 87.62 97 GLU A CA 1
ATOM 773 C C . GLU A 1 97 ? 15.411 2.058 -12.833 1.00 87.62 97 GLU A C 1
ATOM 775 O O . GLU A 1 97 ? 16.575 1.654 -12.859 1.00 87.62 97 GLU A O 1
ATOM 780 N N . LEU A 1 98 ? 15.070 3.271 -13.275 1.00 90.38 98 LEU A N 1
ATOM 781 C CA . LEU A 1 98 ? 16.053 4.309 -13.596 1.00 90.38 98 LEU A CA 1
ATOM 782 C C . LEU A 1 98 ? 16.498 5.049 -12.331 1.00 90.38 98 LEU A C 1
ATOM 784 O O . LEU A 1 98 ? 15.711 5.263 -11.409 1.00 90.38 98 LEU A O 1
ATOM 788 N N . ASN A 1 99 ? 17.754 5.501 -12.315 1.00 90.75 99 ASN A N 1
ATOM 789 C CA . ASN A 1 99 ? 18.266 6.323 -11.215 1.00 90.75 99 ASN A CA 1
ATOM 790 C C . ASN A 1 99 ? 17.615 7.714 -11.208 1.00 90.75 99 ASN A C 1
ATOM 792 O O . ASN A 1 99 ? 17.483 8.343 -10.158 1.00 90.75 99 ASN A O 1
ATOM 796 N N . GLU A 1 100 ? 17.207 8.198 -12.379 1.00 93.69 100 GLU A N 1
ATOM 797 C CA . GLU A 1 100 ? 16.507 9.459 -12.542 1.00 93.69 100 GLU A CA 1
ATOM 798 C C . GLU A 1 100 ? 15.058 9.382 -12.040 1.00 93.69 100 GLU A C 1
ATOM 800 O O . GLU A 1 100 ? 14.386 8.345 -12.065 1.00 93.69 100 GLU A O 1
ATOM 805 N N . ARG A 1 101 ? 14.553 10.535 -11.607 1.00 91.88 101 ARG A N 1
ATOM 806 C CA . ARG A 1 101 ? 13.132 10.763 -11.342 1.00 91.88 101 ARG A CA 1
ATOM 807 C C . ARG A 1 101 ? 12.549 11.592 -12.475 1.00 91.88 101 ARG A C 1
ATOM 809 O O . ARG A 1 101 ? 13.267 12.330 -13.149 1.00 91.88 101 ARG A O 1
ATOM 816 N N . ASP A 1 102 ? 11.246 11.483 -12.678 1.00 91.75 102 ASP A N 1
ATOM 817 C CA . ASP A 1 102 ? 10.566 12.382 -13.605 1.00 91.75 102 ASP A CA 1
ATOM 818 C C . ASP A 1 102 ? 10.434 13.807 -13.010 1.00 91.75 102 ASP A C 1
ATOM 820 O O . ASP A 1 102 ? 10.761 14.018 -11.838 1.00 91.75 102 ASP A O 1
ATOM 824 N N . PRO A 1 103 ? 9.946 14.808 -13.768 1.00 93.12 103 PRO A N 1
ATOM 825 C CA . PRO A 1 103 ? 9.798 16.175 -13.256 1.00 93.12 103 PRO A CA 1
ATOM 826 C C . PRO A 1 103 ? 8.869 16.326 -12.040 1.00 93.12 103 PRO A C 1
ATOM 828 O O . PRO A 1 103 ? 8.877 17.377 -11.405 1.00 93.12 103 PRO A O 1
ATOM 831 N N . LEU A 1 104 ? 8.062 15.309 -11.723 1.00 87.56 104 LEU A N 1
ATOM 832 C CA . LEU A 1 104 ? 7.181 15.270 -10.554 1.00 87.56 104 LEU A CA 1
ATOM 833 C C . LEU A 1 104 ? 7.789 14.461 -9.392 1.00 87.56 104 LEU A C 1
ATOM 835 O O . LEU A 1 104 ? 7.112 14.233 -8.394 1.00 87.56 104 LEU A O 1
ATOM 839 N N . GLY A 1 105 ? 9.043 14.014 -9.508 1.00 86.38 105 GLY A N 1
ATOM 840 C CA . GLY A 1 105 ? 9.741 13.237 -8.483 1.00 86.38 105 GLY A CA 1
ATOM 841 C C . GLY A 1 105 ? 9.380 11.748 -8.451 1.00 86.38 105 GLY A C 1
ATOM 842 O O . GLY A 1 105 ? 9.810 11.035 -7.545 1.00 86.38 105 GLY A O 1
ATOM 843 N N . ARG A 1 106 ? 8.618 11.242 -9.426 1.00 85.44 106 ARG A N 1
ATOM 844 C CA . ARG A 1 106 ? 8.163 9.845 -9.458 1.00 85.44 106 ARG A CA 1
ATOM 845 C C . ARG A 1 106 ? 9.295 8.912 -9.882 1.00 85.44 106 ARG A C 1
ATOM 847 O O . ARG A 1 106 ? 10.135 9.265 -10.714 1.00 85.44 106 ARG A O 1
ATOM 854 N N . ARG A 1 107 ? 9.302 7.695 -9.324 1.00 90.75 107 ARG A N 1
ATOM 855 C CA . ARG A 1 107 ? 10.209 6.621 -9.761 1.00 90.75 107 ARG A CA 1
ATOM 856 C C . ARG A 1 107 ? 9.843 6.184 -11.178 1.00 90.75 107 ARG A C 1
ATOM 858 O O . ARG A 1 107 ? 8.660 6.034 -11.479 1.00 90.75 107 ARG A O 1
ATOM 865 N N . ILE A 1 108 ? 10.843 5.955 -12.028 1.00 92.00 108 ILE A N 1
ATOM 866 C CA . ILE A 1 108 ? 10.632 5.508 -13.408 1.00 92.00 108 ILE A CA 1
ATOM 867 C C . ILE A 1 108 ? 11.023 4.036 -13.511 1.00 92.00 108 ILE A C 1
ATOM 869 O O . ILE A 1 108 ? 12.182 3.682 -13.308 1.00 92.00 108 ILE A O 1
ATOM 873 N N . PHE A 1 109 ? 10.054 3.187 -13.851 1.00 91.31 109 PHE A N 1
ATOM 874 C CA . PHE A 1 109 ? 10.275 1.774 -14.145 1.00 91.31 109 PHE A CA 1
ATOM 875 C C . PHE A 1 109 ? 10.097 1.527 -15.646 1.00 91.31 109 PHE A C 1
ATOM 877 O O . PHE A 1 109 ? 9.058 1.869 -16.213 1.00 91.31 109 PHE A O 1
ATOM 884 N N . VAL A 1 110 ? 11.110 0.954 -16.298 1.00 90.75 110 VAL A N 1
ATOM 885 C CA . VAL A 1 110 ? 11.118 0.698 -17.744 1.00 90.75 110 VAL A CA 1
ATOM 886 C C . VAL A 1 110 ? 11.060 -0.801 -17.989 1.00 90.75 110 VAL A C 1
ATOM 888 O O . VAL A 1 110 ? 12.016 -1.511 -17.695 1.00 90.75 110 VAL A O 1
ATOM 891 N N . ALA A 1 111 ? 9.974 -1.270 -18.598 1.00 89.25 111 ALA A N 1
ATOM 892 C CA . ALA A 1 111 ? 9.854 -2.631 -19.110 1.00 89.25 111 ALA A CA 1
ATOM 893 C C . ALA A 1 111 ? 9.879 -2.612 -20.643 1.00 89.25 111 ALA A C 1
ATOM 895 O O . ALA A 1 111 ? 9.148 -1.846 -21.273 1.00 89.25 111 ALA A O 1
ATOM 896 N N . ARG A 1 112 ? 10.716 -3.455 -21.259 1.00 82.50 112 ARG A N 1
ATOM 897 C CA . ARG A 1 112 ? 10.736 -3.636 -22.716 1.00 82.50 112 ARG A CA 1
ATOM 898 C C . A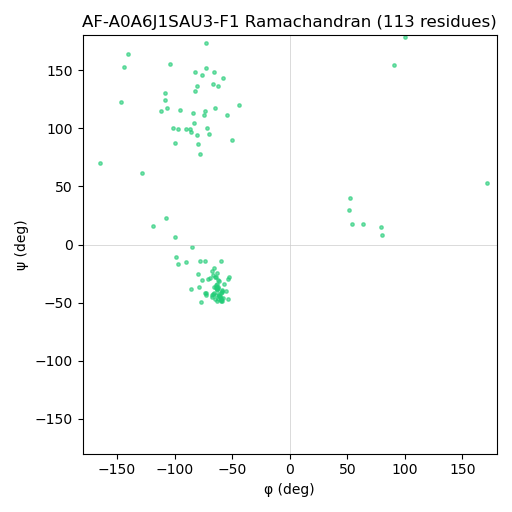RG A 1 112 ? 10.000 -4.922 -23.061 1.00 82.50 112 ARG A C 1
ATOM 900 O O . ARG A 1 112 ? 10.555 -6.008 -22.941 1.00 82.50 112 ARG A O 1
ATOM 907 N N . ILE A 1 113 ? 8.751 -4.780 -23.484 1.00 80.69 113 ILE A N 1
ATOM 908 C CA . ILE A 1 113 ? 7.912 -5.910 -23.874 1.00 80.69 113 ILE A CA 1
ATOM 909 C C . ILE A 1 113 ? 8.007 -6.069 -25.394 1.00 80.69 113 ILE A C 1
ATOM 911 O O . ILE A 1 113 ? 7.596 -5.179 -26.134 1.00 80.69 113 ILE A O 1
ATOM 915 N N . GLY A 1 114 ? 8.555 -7.199 -25.846 1.00 71.69 114 GLY A N 1
ATOM 916 C CA . GLY A 1 114 ? 8.788 -7.489 -27.265 1.00 71.69 114 GLY A CA 1
ATOM 917 C C . GLY A 1 114 ? 10.167 -7.048 -27.773 1.00 71.69 114 GLY A C 1
ATOM 918 O O . GLY A 1 114 ? 10.812 -6.162 -27.207 1.00 71.69 114 GLY A O 1
ATOM 919 N N . LYS A 1 115 ? 10.633 -7.722 -28.830 1.00 56.16 115 LYS A N 1
ATOM 920 C CA . LYS A 1 115 ? 11.722 -7.232 -29.685 1.00 56.16 115 LYS A CA 1
ATOM 921 C C . LYS A 1 115 ? 11.166 -6.249 -30.701 1.00 56.16 115 LYS A C 1
ATOM 923 O O . LYS A 1 115 ? 10.095 -6.568 -31.260 1.00 56.16 115 LYS A O 1
#

InterPro domains:
  IPR011074 CRAL/TRIO, N-terminal domain [SM01100] (41-66)
  IPR036273 CRAL/TRIO, N-terminal domain superfamily [SSF46938] (23-81)
  IPR036865 CRAL-TRIO lipid binding domain superfamily [G3DSA:3.40.525.10] (18-115)

Nearest PDB structures (foldseek):
  7zg9-assembly2_B  TM=6.304E-01  e=3.327E-02  Saccharomyces cerevisiae S288C
  7zgc-assembly1_A  TM=6.204E-01  e=2.772E-02  Saccharomyces cerevisiae S288C
  4tlg-assembly1_A  TM=5.293E-01  e=7.791E-02  Homo sapiens
  3b74-assembly1_A  TM=7.236E-01  e=4.825E-01  Saccharomyces cerevisiae
  1olm-assembly2_C  TM=5.350E-01  e=1.192E-01  Homo sapiens

Secondary structure (DSSP, 8-state):
-------------TT----HHHHHHHHHHHHH-TT------HHHHHHHHHHTTT-HHHHHHHHHHHHHHHHH-HHHH--S-HHHHHHHHHHTTT-EEEEEE-TT--EEEE-----

Radius of gyration: 17.11 Å; Cα contacts (8 Å, |Δi|>4): 83; chains: 1; bounding box: 37×34×43 Å

Foldseek 3Di:
DDPDPDPPPPPPPQPDDQDPVLLVLLLVVQVVDPVQDDDSDSSVLVVLCVVQVNDSVSSNVVSVVVVVCCVVCVVVNDDPDPVVCVVVQVVCQQFDWDPDADPSRHTDTDHDDDD

Mean predicted aligned error: 8.58 Å